Protein AF-A0A968TW68-F1 (afdb_monomer_lite)

Secondary structure (DSSP, 8-state):
--HHHHHHHHHHHHHHHTB--SSTT---B--S-HHHHHHHHHHHHHHS---GGG--------TT--STTT--

Radius of gyration: 14.53 Å; chains: 1; bounding box: 32×34×42 Å

Foldseek 3Di:
DPPVVVLLVLLVVQCVPQWDPPDVPDTDGDDPDVVSVVSNVVSCVPPVVDDPVPDDDDDDDDPPDDPVVPPD

Sequence (72 aa):
MPAEWKLFGIGIGLYMGEGSKKKPYRVALANTDPVVHRVFIHFLEQFCGVNRAQLSAELNIYAEQDVAATID

pLDDT: mean 90.44, std 10.97, range [44.53, 97.88]

Structure (mmCIF, N/CA/C/O backbone):
data_AF-A0A968TW68-F1
#
_entry.id   AF-A0A968TW68-F1
#
loop_
_atom_site.group_PDB
_atom_site.id
_atom_site.type_symbol
_atom_site.label_atom_id
_atom_site.label_alt_id
_atom_site.label_comp_id
_atom_site.label_asym_id
_atom_site.label_entity_id
_atom_site.label_seq_id
_atom_site.pdbx_PDB_ins_code
_atom_site.Cartn_x
_atom_site.Cartn_y
_atom_site.Cartn_z
_atom_site.occupancy
_atom_site.B_iso_or_equiv
_atom_site.auth_seq_id
_atom_site.auth_comp_id
_atom_site.auth_asym_id
_atom_site.auth_atom_id
_atom_site.pdbx_PDB_model_num
ATOM 1 N N . MET A 1 1 ? 1.077 -6.099 22.876 1.00 61.56 1 MET A N 1
ATOM 2 C CA . MET A 1 1 ? 0.355 -5.169 21.980 1.00 61.56 1 MET A CA 1
ATOM 3 C C . MET A 1 1 ? -0.844 -5.888 21.382 1.00 61.56 1 MET A C 1
ATOM 5 O O . MET A 1 1 ? -0.626 -6.969 20.831 1.00 61.56 1 MET A O 1
ATOM 9 N N . PRO A 1 2 ? -2.064 -5.335 21.502 1.00 83.50 2 PRO A N 1
ATOM 10 C CA . PRO A 1 2 ? -3.242 -5.870 20.821 1.00 83.50 2 PRO A CA 1
ATOM 11 C C . PRO A 1 2 ? -3.039 -5.917 19.297 1.00 83.50 2 PRO A C 1
ATOM 13 O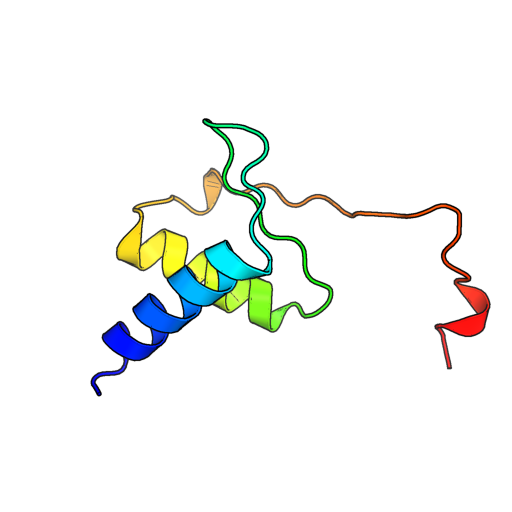 O . PRO A 1 2 ? -2.227 -5.166 18.750 1.00 83.50 2 PRO A O 1
ATOM 16 N N . ALA A 1 3 ? -3.731 -6.833 18.616 1.00 84.56 3 ALA A N 1
ATOM 17 C CA . ALA A 1 3 ? -3.530 -7.100 17.188 1.00 84.56 3 ALA A CA 1
ATOM 18 C C . ALA A 1 3 ? -3.802 -5.869 16.302 1.00 84.56 3 ALA A C 1
ATOM 20 O O . ALA A 1 3 ? -3.066 -5.624 15.348 1.00 84.56 3 ALA A O 1
ATOM 21 N N . GLU A 1 4 ? -4.785 -5.050 16.672 1.00 87.94 4 GLU A N 1
ATOM 22 C CA . GLU A 1 4 ? -5.126 -3.789 16.002 1.00 87.94 4 GLU A CA 1
ATOM 23 C C . GLU A 1 4 ? -3.955 -2.791 15.959 1.00 87.94 4 GLU A C 1
ATOM 25 O O . GLU A 1 4 ? -3.694 -2.192 14.920 1.00 87.94 4 GLU A O 1
ATOM 30 N N . TRP A 1 5 ? -3.168 -2.682 17.035 1.00 94.38 5 TRP A N 1
ATOM 31 C CA . TRP A 1 5 ? -2.013 -1.781 17.099 1.00 94.38 5 TRP A CA 1
ATOM 32 C C . TRP A 1 5 ? -0.868 -2.254 16.210 1.00 94.38 5 TRP A C 1
ATOM 34 O O . TRP A 1 5 ? -0.140 -1.432 15.656 1.00 94.38 5 TRP A O 1
ATOM 44 N N . LYS A 1 6 ? -0.729 -3.575 16.031 1.00 96.56 6 LYS A N 1
ATOM 45 C CA . LYS A 1 6 ? 0.225 -4.132 15.065 1.00 96.56 6 LYS A CA 1
ATOM 46 C C . LYS A 1 6 ? -0.174 -3.745 13.645 1.00 96.56 6 LYS A C 1
ATOM 48 O O . LYS A 1 6 ? 0.674 -3.267 12.902 1.00 96.56 6 LYS A O 1
ATOM 53 N N . LEU A 1 7 ? -1.450 -3.909 13.285 1.00 96.62 7 LEU A N 1
ATOM 54 C CA . LEU A 1 7 ? -1.950 -3.532 11.961 1.00 96.62 7 LEU A CA 1
ATOM 55 C C . LEU A 1 7 ? -1.812 -2.027 11.714 1.00 96.62 7 LEU A C 1
ATOM 57 O O . LEU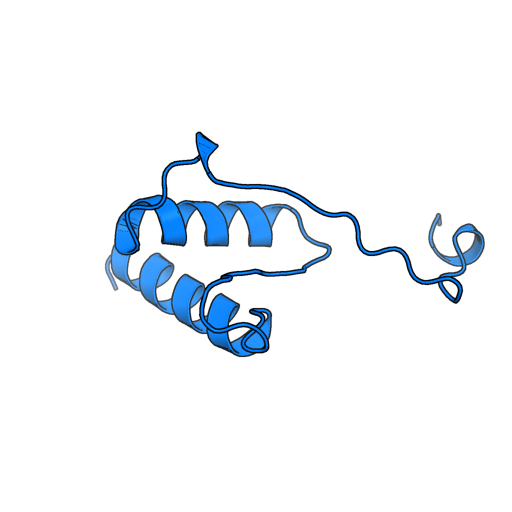 A 1 7 ? -1.330 -1.634 10.657 1.00 96.62 7 LEU A O 1
ATOM 61 N N . PHE A 1 8 ? -2.184 -1.197 12.691 1.00 97.50 8 PHE A N 1
ATOM 62 C CA . PHE A 1 8 ? -2.050 0.254 12.590 1.00 97.50 8 PHE A CA 1
ATOM 63 C C . PHE A 1 8 ? -0.588 0.668 12.387 1.00 97.50 8 PHE A C 1
ATOM 65 O O . PHE A 1 8 ? -0.272 1.380 11.436 1.00 97.50 8 PHE A O 1
ATOM 72 N N . GLY A 1 9 ? 0.323 0.160 13.225 1.00 97.69 9 GLY A N 1
ATOM 73 C CA . GLY A 1 9 ? 1.753 0.448 13.115 1.00 97.69 9 GLY A CA 1
ATOM 74 C C . GLY A 1 9 ? 2.356 -0.013 11.785 1.00 97.69 9 GLY A C 1
ATOM 75 O O . GLY A 1 9 ? 3.073 0.752 11.143 1.00 97.69 9 GLY A O 1
ATOM 76 N N . ILE A 1 10 ? 2.026 -1.230 11.336 1.00 97.19 10 ILE A N 1
ATOM 77 C CA . ILE A 1 10 ? 2.481 -1.756 10.041 1.00 97.19 10 ILE A CA 1
ATOM 78 C C . ILE A 1 10 ? 1.918 -0.920 8.891 1.00 97.19 10 ILE A C 1
ATOM 80 O O . ILE A 1 10 ? 2.666 -0.569 7.988 1.00 97.19 10 ILE A O 1
ATOM 84 N N . GLY A 1 11 ? 0.636 -0.554 8.919 1.00 97.44 11 GLY A N 1
ATOM 85 C CA . GLY A 1 11 ? 0.012 0.247 7.866 1.00 97.44 11 GLY A CA 1
ATOM 86 C C . GLY A 1 11 ? 0.639 1.633 7.712 1.00 97.44 11 GLY A C 1
ATOM 87 O O . GLY A 1 11 ? 0.951 2.047 6.594 1.00 97.44 11 GLY A O 1
ATOM 88 N N . ILE A 1 12 ? 0.919 2.313 8.831 1.00 97.38 12 ILE A N 1
ATOM 89 C CA . ILE A 1 12 ? 1.675 3.573 8.827 1.00 97.38 12 ILE A CA 1
ATOM 90 C C . ILE A 1 12 ? 3.089 3.353 8.282 1.00 97.38 12 ILE A C 1
ATOM 92 O O . ILE A 1 12 ? 3.523 4.104 7.409 1.00 97.38 12 ILE A O 1
ATOM 96 N N . GLY A 1 13 ? 3.787 2.308 8.736 1.00 97.56 13 GLY A N 1
ATOM 97 C CA . GLY A 1 13 ? 5.124 1.962 8.247 1.00 97.56 13 GLY A CA 1
ATOM 98 C C . GLY A 1 13 ? 5.158 1.710 6.737 1.00 97.56 13 GLY A C 1
ATOM 99 O O . GLY A 1 13 ? 6.006 2.265 6.041 1.00 97.56 13 GLY A O 1
ATOM 100 N N . LEU A 1 14 ? 4.190 0.956 6.214 1.00 97.50 14 LEU A N 1
ATOM 101 C CA . LEU A 1 14 ? 4.037 0.681 4.786 1.00 97.50 14 LEU A CA 1
ATOM 102 C C . LEU A 1 14 ? 3.767 1.958 3.986 1.00 97.50 14 LEU A C 1
ATOM 104 O O . LEU A 1 14 ? 4.412 2.182 2.966 1.00 97.50 14 LEU A O 1
ATOM 108 N N . TYR A 1 15 ? 2.882 2.841 4.455 1.00 96.62 15 TYR A N 1
ATOM 109 C CA . TYR A 1 15 ? 2.652 4.122 3.778 1.00 96.62 15 TYR A CA 1
ATOM 110 C C . TYR A 1 15 ? 3.882 5.045 3.829 1.00 96.62 15 TYR A C 1
ATOM 112 O O . TYR A 1 15 ? 4.167 5.790 2.887 1.00 96.62 15 TYR A O 1
ATOM 120 N N . MET A 1 16 ? 4.640 5.009 4.926 1.00 96.12 16 MET A N 1
ATOM 121 C CA . MET A 1 16 ? 5.861 5.794 5.059 1.00 96.12 16 MET A CA 1
ATOM 122 C C . MET A 1 16 ? 6.972 5.294 4.131 1.00 96.12 16 MET A C 1
ATOM 124 O O . MET A 1 16 ? 7.583 6.143 3.479 1.00 96.12 16 MET A O 1
ATOM 128 N N . GLY A 1 17 ? 7.194 3.977 4.065 1.00 95.81 17 GLY A N 1
ATOM 129 C CA . GLY A 1 17 ? 8.285 3.343 3.317 1.00 95.81 17 GLY A CA 1
ATOM 130 C C . GLY A 1 17 ? 7.991 3.099 1.835 1.00 95.81 17 GLY A C 1
ATOM 131 O O . GLY A 1 17 ? 8.776 3.509 0.990 1.00 95.81 17 GLY A O 1
ATOM 132 N N . GLU A 1 18 ? 6.845 2.495 1.520 1.00 95.38 18 GLU A N 1
ATOM 133 C CA . GLU A 1 18 ? 6.474 2.045 0.163 1.00 95.38 18 GLU A CA 1
ATOM 134 C C . GLU A 1 18 ? 5.340 2.888 -0.454 1.00 95.38 18 GLU A C 1
ATOM 136 O O . GLU A 1 18 ? 4.961 2.731 -1.619 1.00 95.38 18 GLU A O 1
ATOM 141 N N . GLY A 1 19 ? 4.749 3.786 0.339 1.00 93.69 19 GLY A N 1
ATOM 142 C CA . GLY A 1 19 ? 3.654 4.646 -0.086 1.00 93.69 19 GLY A CA 1
ATOM 143 C C . GLY A 1 19 ? 4.110 5.862 -0.897 1.00 93.69 19 GLY A C 1
ATOM 144 O O . GLY A 1 19 ? 5.096 6.537 -0.584 1.00 93.69 19 GLY A O 1
ATOM 145 N N . SER A 1 20 ? 3.331 6.212 -1.919 1.00 92.56 20 SER A N 1
ATOM 146 C CA . SER A 1 20 ? 3.537 7.421 -2.717 1.00 92.56 20 SER A CA 1
ATOM 147 C C . SER A 1 20 ? 2.949 8.656 -2.035 1.00 92.56 20 SER A C 1
ATOM 149 O O . SER A 1 20 ? 1.778 8.680 -1.668 1.00 92.56 20 SER A O 1
ATOM 151 N N . LYS A 1 21 ? 3.752 9.726 -1.973 1.00 89.12 21 LYS A N 1
ATOM 152 C CA . LYS A 1 21 ? 3.363 11.055 -1.461 1.00 89.12 21 LYS A CA 1
ATOM 153 C C . LYS A 1 21 ? 3.340 12.133 -2.556 1.00 89.12 21 LYS A C 1
ATOM 155 O O . LYS A 1 21 ? 3.198 13.316 -2.272 1.00 89.12 21 LYS A O 1
ATOM 160 N N . LYS A 1 22 ? 3.503 11.739 -3.829 1.00 89.75 22 LYS A N 1
ATOM 161 C CA . LYS A 1 22 ? 3.653 12.668 -4.970 1.00 89.75 22 LYS A CA 1
ATOM 162 C C . LYS A 1 22 ? 2.373 13.434 -5.321 1.00 89.75 22 LYS A C 1
ATOM 164 O O . LYS A 1 22 ? 2.440 14.466 -5.983 1.00 89.75 22 LYS A O 1
ATOM 169 N N . LYS A 1 23 ? 1.205 12.899 -4.963 1.00 90.56 23 LYS A N 1
ATOM 170 C CA . LYS A 1 23 ? -0.106 13.447 -5.327 1.00 90.56 23 LYS A CA 1
ATOM 171 C C . LYS A 1 23 ? -0.948 13.581 -4.052 1.00 90.56 23 LYS A C 1
ATOM 173 O O . LYS A 1 23 ? -1.189 12.565 -3.412 1.00 90.56 23 LYS A O 1
ATOM 178 N N . PRO A 1 24 ? -1.422 14.787 -3.692 1.00 87.75 24 PRO A N 1
ATOM 179 C CA . PRO A 1 24 ? -2.087 15.016 -2.404 1.00 87.75 24 PRO A CA 1
ATOM 180 C C . PRO A 1 24 ? -3.456 14.326 -2.278 1.00 87.75 24 PRO A C 1
ATOM 182 O O . PRO A 1 24 ? -3.935 14.119 -1.172 1.00 87.75 24 PRO A O 1
ATOM 185 N N . TYR A 1 25 ? -4.075 13.952 -3.399 1.00 90.00 25 TYR A N 1
ATOM 186 C CA . TYR A 1 25 ? -5.389 13.300 -3.472 1.00 90.00 25 TYR A CA 1
ATOM 187 C C . TYR A 1 25 ? -5.308 11.813 -3.854 1.00 90.00 25 TYR A C 1
ATOM 189 O O . TYR A 1 25 ? -6.319 11.214 -4.213 1.00 90.00 25 TYR A O 1
ATOM 197 N N . ARG A 1 26 ? -4.112 11.209 -3.841 1.00 91.56 26 ARG A N 1
ATOM 198 C CA . ARG A 1 26 ? -3.925 9.797 -4.196 1.00 91.56 26 ARG A CA 1
ATOM 199 C C . ARG A 1 26 ? -3.064 9.104 -3.151 1.00 91.56 26 ARG A C 1
ATOM 201 O O . ARG A 1 26 ? -1.894 9.436 -2.994 1.00 91.56 26 ARG A O 1
ATOM 208 N N . VAL A 1 27 ? -3.636 8.085 -2.522 1.00 94.94 27 VAL A N 1
ATOM 209 C CA . VAL A 1 27 ? -2.895 7.099 -1.733 1.00 94.94 27 VAL A CA 1
ATOM 210 C C . VAL A 1 27 ? -2.563 5.937 -2.659 1.00 94.94 27 VAL A C 1
ATOM 212 O O . VAL A 1 27 ? -3.443 5.399 -3.323 1.00 94.94 27 VAL A O 1
ATOM 215 N N . ALA A 1 28 ? -1.288 5.577 -2.748 1.00 95.38 28 ALA A N 1
ATOM 216 C CA . ALA A 1 28 ? -0.840 4.432 -3.530 1.00 95.38 28 ALA A CA 1
ATOM 217 C C . ALA A 1 28 ? 0.329 3.755 -2.822 1.00 95.38 28 ALA A C 1
ATOM 219 O O . ALA A 1 28 ? 1.135 4.437 -2.190 1.00 95.38 28 ALA A O 1
ATOM 220 N N . LEU A 1 29 ? 0.417 2.437 -2.963 1.00 96.56 29 LEU A N 1
ATOM 221 C CA . LEU A 1 29 ? 1.517 1.603 -2.496 1.00 96.56 29 LEU A CA 1
ATOM 222 C C . LEU A 1 29 ? 1.886 0.651 -3.634 1.00 96.56 29 LEU A C 1
ATOM 224 O O . LEU A 1 29 ? 0.999 0.074 -4.263 1.00 96.56 29 LEU A O 1
ATOM 228 N N . ALA A 1 30 ? 3.178 0.513 -3.911 1.00 95.44 30 ALA A N 1
ATOM 229 C CA . ALA A 1 30 ? 3.692 -0.419 -4.906 1.00 95.44 30 ALA A CA 1
ATOM 230 C C . ALA A 1 30 ? 4.602 -1.427 -4.208 1.00 95.44 30 ALA A C 1
ATOM 232 O O . ALA A 1 30 ? 5.464 -1.045 -3.427 1.00 95.44 30 ALA A O 1
ATOM 233 N N . ASN A 1 31 ? 4.389 -2.713 -4.465 1.00 95.88 31 ASN A N 1
ATOM 234 C CA . ASN A 1 31 ? 5.219 -3.779 -3.918 1.00 95.88 31 ASN A CA 1
ATOM 235 C C . ASN A 1 31 ? 5.086 -5.035 -4.790 1.00 95.88 31 ASN A C 1
ATOM 237 O O . ASN A 1 31 ? 4.072 -5.202 -5.470 1.00 95.88 31 ASN A O 1
ATOM 241 N N . THR A 1 32 ? 6.085 -5.911 -4.775 1.00 93.62 32 THR A N 1
ATOM 242 C CA . THR A 1 32 ? 6.049 -7.188 -5.502 1.00 93.62 32 THR A CA 1
ATOM 243 C C . THR A 1 32 ? 5.339 -8.292 -4.715 1.00 93.62 32 THR A C 1
ATOM 245 O O . THR A 1 32 ? 4.773 -9.195 -5.325 1.00 93.62 32 THR A O 1
ATOM 248 N N . ASP A 1 33 ? 5.300 -8.215 -3.380 1.00 95.44 33 ASP A N 1
ATOM 249 C CA . ASP A 1 33 ? 4.664 -9.227 -2.534 1.00 95.44 33 ASP A CA 1
ATOM 250 C C . ASP A 1 33 ? 3.145 -8.967 -2.377 1.00 95.44 33 ASP A C 1
ATOM 252 O O . ASP A 1 33 ? 2.729 -7.946 -1.811 1.00 95.44 33 ASP A O 1
ATOM 256 N N . PRO A 1 34 ? 2.266 -9.895 -2.810 1.00 95.25 34 PRO A N 1
ATOM 257 C CA . PRO A 1 34 ? 0.818 -9.757 -2.658 1.00 95.25 34 PRO A CA 1
ATOM 258 C C . PRO A 1 34 ? 0.335 -9.747 -1.195 1.00 95.25 34 PRO A C 1
ATOM 260 O O . PRO A 1 34 ? -0.763 -9.253 -0.925 1.00 95.25 34 PRO A O 1
ATOM 263 N N . VAL A 1 35 ? 1.106 -10.270 -0.234 1.00 97.12 35 VAL A N 1
ATOM 264 C CA . VAL A 1 35 ? 0.799 -10.176 1.205 1.00 97.12 35 VAL A CA 1
ATOM 265 C C . VAL A 1 35 ? 0.833 -8.720 1.660 1.00 97.12 35 VAL A C 1
ATOM 267 O O . VAL A 1 35 ? -0.081 -8.292 2.366 1.00 97.12 35 VAL A O 1
ATOM 270 N N . VAL A 1 36 ? 1.830 -7.948 1.218 1.00 97.62 36 VAL A N 1
ATOM 271 C CA . VAL A 1 36 ? 1.981 -6.529 1.576 1.00 97.62 36 VAL A CA 1
ATOM 272 C C . VAL A 1 36 ? 0.756 -5.737 1.127 1.00 97.62 36 VAL A C 1
ATOM 274 O O . VAL A 1 36 ? 0.171 -4.997 1.921 1.00 97.62 36 VAL A O 1
ATOM 277 N N . HIS A 1 37 ? 0.295 -5.974 -0.104 1.00 96.88 37 HIS A N 1
ATOM 278 C CA . HIS A 1 37 ? -0.939 -5.379 -0.624 1.00 96.88 37 HIS A CA 1
ATOM 279 C C . HIS A 1 37 ? -2.154 -5.730 0.233 1.00 96.88 37 HIS A C 1
ATOM 281 O O . HIS A 1 37 ? -2.916 -4.844 0.609 1.00 96.88 37 HIS A O 1
ATOM 287 N 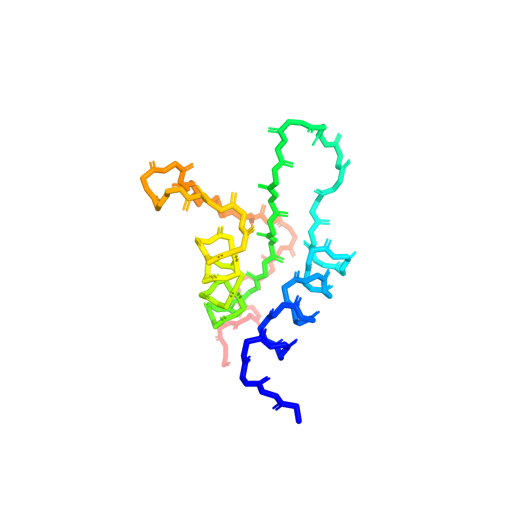N . ARG A 1 38 ? -2.331 -7.006 0.601 1.00 97.19 38 ARG A N 1
ATOM 288 C CA . ARG A 1 38 ? -3.462 -7.433 1.445 1.00 97.19 38 ARG A CA 1
ATOM 289 C C . ARG A 1 38 ? -3.448 -6.768 2.819 1.00 97.19 38 ARG A C 1
ATOM 291 O O . ARG A 1 38 ? -4.500 -6.332 3.282 1.00 97.19 38 ARG A O 1
ATOM 298 N N . VAL A 1 39 ? -2.280 -6.667 3.452 1.00 97.50 39 VAL A N 1
ATOM 299 C CA . VAL A 1 39 ? -2.123 -6.002 4.755 1.00 97.50 39 VAL A CA 1
ATOM 300 C C . VAL A 1 39 ? -2.438 -4.513 4.641 1.00 97.50 39 VAL A C 1
ATOM 302 O O . VAL A 1 39 ? -3.171 -3.980 5.474 1.00 97.50 39 VAL A O 1
ATOM 305 N N . PHE A 1 40 ? -1.943 -3.845 3.597 1.00 97.88 40 PHE A N 1
ATOM 306 C CA . PHE A 1 40 ? -2.197 -2.422 3.403 1.00 97.88 40 PHE A CA 1
ATOM 307 C C . PHE A 1 40 ? -3.668 -2.132 3.091 1.00 97.88 40 PHE A C 1
ATOM 309 O O . PHE A 1 40 ? -4.245 -1.213 3.664 1.00 97.88 40 PHE A O 1
ATOM 316 N N . ILE A 1 41 ? -4.314 -2.958 2.262 1.00 97.56 41 ILE A N 1
ATOM 317 C CA . ILE A 1 41 ? -5.756 -2.862 2.010 1.00 97.56 41 ILE A CA 1
ATOM 318 C C . ILE A 1 41 ? -6.542 -3.033 3.314 1.00 97.56 41 ILE A C 1
ATOM 320 O O . ILE A 1 41 ? -7.444 -2.245 3.584 1.00 97.56 41 ILE A O 1
ATOM 324 N N . HIS A 1 42 ? -6.172 -4.006 4.152 1.00 97.50 42 HIS A N 1
ATOM 325 C CA . HIS A 1 42 ? -6.833 -4.206 5.438 1.00 97.50 42 HIS A CA 1
ATOM 326 C C . HIS A 1 42 ? -6.663 -2.990 6.363 1.00 97.50 42 HIS A C 1
ATOM 328 O O . HIS A 1 42 ? -7.621 -2.559 6.996 1.00 97.50 42 HIS A O 1
ATOM 334 N N . PHE A 1 43 ? -5.479 -2.373 6.387 1.00 97.81 43 PHE A N 1
ATOM 335 C CA . PHE A 1 43 ? -5.260 -1.106 7.088 1.00 97.81 43 PHE A CA 1
ATOM 336 C C . PHE A 1 43 ? -6.176 0.018 6.564 1.00 97.81 43 PHE A C 1
ATOM 338 O O . PHE A 1 43 ? -6.811 0.704 7.367 1.00 97.81 43 PHE A O 1
ATOM 345 N N . LEU A 1 44 ? -6.295 0.177 5.241 1.00 97.50 44 LEU A N 1
ATOM 346 C CA . LEU A 1 44 ? -7.145 1.201 4.623 1.00 97.50 44 LEU A CA 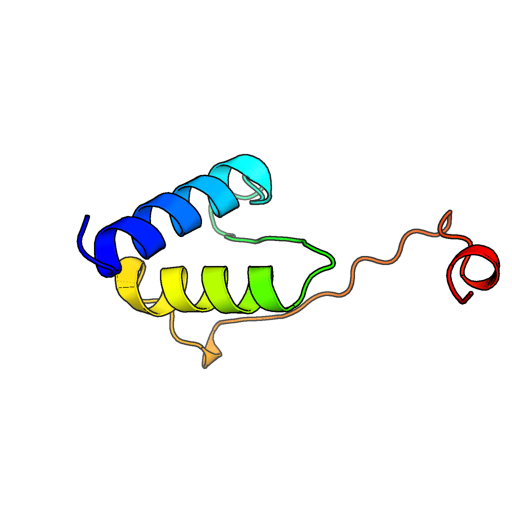1
ATOM 347 C C . LEU A 1 44 ? -8.636 0.999 4.941 1.00 97.50 44 LEU A C 1
ATOM 349 O O . LEU A 1 44 ? -9.333 1.966 5.250 1.00 97.50 44 LEU A O 1
ATOM 353 N N . GLU A 1 45 ? -9.119 -0.244 4.892 1.00 97.31 45 GLU A N 1
ATOM 354 C CA . GLU A 1 45 ? -10.507 -0.592 5.219 1.00 97.31 45 GLU A CA 1
ATOM 355 C C . GLU A 1 45 ? -10.810 -0.344 6.707 1.00 97.31 45 GLU A C 1
ATOM 357 O O . GLU A 1 45 ? -11.845 0.234 7.032 1.00 97.31 45 GLU A O 1
ATOM 362 N N . GLN A 1 46 ? -9.912 -0.750 7.615 1.00 97.19 46 GLN A N 1
ATOM 363 C CA . GLN A 1 46 ? -10.160 -0.691 9.063 1.00 97.19 46 GLN A CA 1
ATOM 364 C C . GLN A 1 46 ? -9.952 0.698 9.678 1.00 97.19 46 GLN A C 1
ATOM 366 O O . GLN A 1 46 ? -10.719 1.094 10.551 1.00 97.19 46 GLN A O 1
ATOM 371 N N . PHE A 1 47 ? -8.925 1.439 9.252 1.00 97.56 47 PHE A N 1
ATOM 372 C CA . PHE A 1 47 ? -8.533 2.695 9.907 1.00 97.56 47 PHE A CA 1
ATOM 373 C C . PHE A 1 47 ? -8.783 3.943 9.065 1.00 97.56 47 PHE A C 1
ATOM 375 O O . PHE A 1 47 ? -8.904 5.032 9.621 1.00 97.56 47 PHE A O 1
ATOM 382 N N . CYS A 1 48 ? -8.860 3.811 7.739 1.00 95.69 48 CYS A N 1
ATOM 383 C CA . CYS A 1 48 ? -9.046 4.951 6.838 1.00 95.69 48 CYS A CA 1
ATOM 384 C C . CYS A 1 48 ? -10.455 5.022 6.231 1.00 95.69 48 CYS A C 1
ATOM 386 O O . CYS A 1 48 ? -10.753 5.981 5.523 1.00 95.69 48 CYS A O 1
ATOM 388 N N . GLY A 1 49 ? -11.315 4.030 6.492 1.00 96.44 49 GLY A N 1
ATOM 389 C CA . GLY A 1 49 ? -12.691 3.994 5.991 1.00 96.44 49 GLY A CA 1
ATOM 390 C C . GLY A 1 49 ? -12.798 3.844 4.471 1.00 96.44 49 GLY A C 1
ATOM 391 O O . GLY A 1 49 ? -13.814 4.222 3.889 1.00 96.44 49 GLY A O 1
ATOM 392 N N . VAL A 1 50 ? -11.755 3.330 3.812 1.00 97.06 50 VAL A N 1
ATOM 393 C CA . VAL A 1 50 ? -11.743 3.148 2.356 1.00 97.06 50 VAL A CA 1
ATOM 394 C C . VAL A 1 50 ? -12.601 1.943 1.987 1.00 97.06 50 VAL A C 1
ATOM 396 O O . VAL A 1 50 ? -12.420 0.853 2.527 1.00 97.06 50 VAL A O 1
ATOM 399 N N . ASN A 1 51 ? -13.512 2.114 1.030 1.00 96.56 51 ASN A N 1
ATOM 400 C CA . ASN A 1 51 ? -14.289 1.006 0.490 1.00 96.56 51 ASN A CA 1
ATOM 401 C C . ASN A 1 51 ? -13.481 0.267 -0.589 1.00 96.56 51 ASN A C 1
ATOM 403 O O . ASN A 1 51 ? -12.914 0.891 -1.486 1.00 96.56 51 ASN A O 1
ATOM 407 N N . ARG A 1 52 ? -13.488 -1.071 -0.557 1.00 94.56 52 ARG A N 1
ATOM 408 C CA . ARG A 1 52 ? -12.819 -1.927 -1.550 1.00 94.56 52 ARG A CA 1
ATOM 409 C C . ARG A 1 52 ? -13.175 -1.595 -3.001 1.00 94.56 52 ARG A C 1
ATOM 411 O O . ARG A 1 52 ? -12.312 -1.694 -3.863 1.00 94.56 52 ARG A O 1
ATOM 418 N N . ALA A 1 53 ? -14.408 -1.168 -3.270 1.00 96.56 53 ALA A N 1
ATOM 419 C CA . ALA A 1 53 ? -14.860 -0.771 -4.604 1.00 96.56 53 ALA A CA 1
ATOM 420 C C . ALA A 1 53 ? -14.167 0.499 -5.141 1.00 96.56 53 ALA A C 1
ATOM 422 O O . ALA A 1 53 ? -14.238 0.773 -6.334 1.00 96.56 53 ALA A O 1
ATOM 423 N N . GLN A 1 54 ? -13.503 1.276 -4.277 1.00 95.19 54 GLN A N 1
ATOM 424 C CA . GLN A 1 54 ? -12.729 2.465 -4.651 1.00 95.19 54 GLN A CA 1
ATOM 425 C C . GLN A 1 54 ? -11.266 2.139 -4.984 1.00 95.19 54 GLN A C 1
ATOM 427 O O . GLN A 1 54 ? -10.528 3.025 -5.412 1.00 95.19 54 GLN A O 1
ATOM 432 N N . LEU A 1 55 ? -10.823 0.900 -4.749 1.00 96.12 55 LEU A N 1
ATOM 433 C CA . LEU A 1 55 ? -9.445 0.491 -4.990 1.00 96.12 55 LEU A CA 1
ATOM 434 C C . LEU A 1 55 ? -9.233 0.168 -6.469 1.00 96.12 55 LEU A C 1
ATOM 436 O O . LEU A 1 55 ? -10.017 -0.553 -7.084 1.00 96.12 55 LEU A O 1
ATOM 440 N N . SER A 1 56 ? -8.120 0.649 -7.014 1.00 95.50 56 SER A N 1
ATOM 441 C CA . SER A 1 56 ? -7.607 0.257 -8.323 1.00 95.50 56 SER A CA 1
ATOM 442 C C . SER A 1 56 ? -6.226 -0.380 -8.177 1.00 95.50 56 SER A C 1
ATOM 444 O O . SER A 1 56 ? -5.475 -0.069 -7.251 1.00 95.50 56 SER A O 1
ATOM 446 N N . ALA A 1 57 ? -5.898 -1.284 -9.097 1.00 93.94 57 ALA A N 1
ATOM 447 C CA . ALA A 1 57 ? -4.582 -1.898 -9.202 1.00 93.94 57 ALA A CA 1
ATOM 448 C C . ALA A 1 57 ? -3.927 -1.472 -10.518 1.00 93.94 57 ALA A C 1
ATOM 450 O O . ALA A 1 57 ? -4.587 -1.384 -11.552 1.00 93.94 57 ALA A O 1
ATOM 451 N N . GLU A 1 58 ? -2.624 -1.222 -10.467 1.00 92.75 58 GLU A N 1
ATOM 452 C CA . GLU A 1 58 ? -1.792 -0.878 -11.617 1.00 92.75 58 GLU A CA 1
ATOM 453 C C . GLU A 1 58 ? -0.573 -1.806 -11.608 1.00 92.75 58 GLU A C 1
ATOM 455 O O . GLU A 1 58 ? -0.044 -2.129 -10.542 1.00 92.75 58 GLU A O 1
ATOM 460 N N . LEU A 1 59 ? -0.137 -2.248 -12.789 1.00 91.06 59 LEU A N 1
ATOM 461 C CA . LEU A 1 59 ? 1.087 -3.027 -12.945 1.00 91.06 59 LEU A CA 1
ATOM 462 C C . LEU A 1 59 ? 2.212 -2.092 -13.390 1.00 91.06 59 LEU A C 1
ATOM 464 O O . LEU A 1 59 ? 2.148 -1.503 -14.468 1.00 91.06 59 LEU A O 1
ATOM 468 N N . ASN A 1 60 ? 3.249 -1.975 -12.563 1.00 89.38 60 ASN A N 1
ATOM 469 C CA . ASN A 1 60 ? 4.438 -1.201 -12.898 1.00 89.38 60 ASN A CA 1
ATOM 470 C C . ASN A 1 60 ? 5.408 -2.091 -13.682 1.00 89.38 60 ASN A C 1
ATOM 472 O O . ASN A 1 60 ? 6.034 -2.972 -13.100 1.00 89.38 60 ASN A O 1
ATOM 476 N N . ILE A 1 61 ? 5.521 -1.861 -14.993 1.00 86.31 61 ILE A N 1
ATOM 477 C CA . ILE A 1 61 ? 6.471 -2.556 -15.872 1.00 86.31 61 ILE A CA 1
ATOM 478 C C . ILE A 1 61 ? 7.577 -1.575 -16.256 1.00 86.31 61 ILE A C 1
ATOM 480 O O . ILE A 1 61 ? 7.293 -0.474 -16.730 1.00 86.31 61 ILE A O 1
ATOM 484 N N . TYR A 1 62 ? 8.831 -1.983 -16.080 1.00 84.56 62 TYR A N 1
ATOM 485 C CA . TYR A 1 62 ? 9.998 -1.206 -16.492 1.00 84.56 62 TYR A CA 1
ATOM 486 C C . TYR A 1 62 ? 10.660 -1.880 -17.691 1.00 84.56 62 TYR A C 1
ATOM 488 O O . TYR A 1 62 ? 10.858 -3.091 -17.683 1.00 84.56 62 TYR A O 1
ATOM 496 N N . ALA A 1 63 ? 11.016 -1.097 -18.712 1.00 81.19 63 ALA A N 1
ATOM 497 C CA . ALA A 1 63 ? 11.613 -1.609 -19.951 1.00 81.19 63 ALA A CA 1
ATOM 498 C C . ALA A 1 63 ? 12.964 -2.319 -19.737 1.00 81.19 63 ALA A C 1
ATOM 500 O O . ALA A 1 63 ? 13.382 -3.114 -20.568 1.00 81.19 63 ALA A O 1
ATOM 501 N N . GLU A 1 64 ? 13.630 -2.028 -18.620 1.00 81.56 64 GLU A N 1
ATOM 502 C CA . GLU A 1 64 ? 14.928 -2.589 -18.239 1.00 81.56 64 GLU A CA 1
ATOM 503 C C . GLU A 1 64 ? 14.809 -3.907 -17.456 1.00 81.56 64 GLU A C 1
ATOM 505 O O . GLU A 1 64 ? 15.823 -4.512 -17.117 1.00 81.56 64 GLU A O 1
ATOM 510 N N . GLN A 1 65 ? 13.593 -4.361 -17.133 1.00 74.50 65 GLN A N 1
ATOM 511 C CA . GLN A 1 65 ? 13.412 -5.645 -16.460 1.00 74.50 65 GLN A CA 1
ATOM 512 C C . GLN A 1 65 ? 13.665 -6.792 -17.443 1.00 74.50 65 GLN A C 1
ATOM 514 O O . GLN A 1 65 ? 12.870 -7.028 -18.354 1.00 74.50 65 GLN A O 1
ATOM 519 N N . ASP A 1 66 ? 14.757 -7.527 -17.231 1.00 74.88 66 ASP A N 1
ATOM 520 C CA . ASP A 1 66 ? 15.038 -8.763 -17.955 1.00 74.88 66 ASP A CA 1
ATOM 521 C C . ASP A 1 66 ? 14.140 -9.893 -17.433 1.00 74.88 66 ASP A C 1
ATOM 523 O O . ASP A 1 66 ? 14.381 -10.509 -16.390 1.00 74.88 66 ASP A O 1
ATOM 527 N N . VAL A 1 67 ? 13.062 -10.144 -18.176 1.00 70.31 67 VAL A N 1
ATOM 528 C CA . VAL A 1 67 ? 12.112 -11.220 -17.885 1.00 70.31 67 VAL A CA 1
ATOM 529 C C . VAL A 1 67 ? 12.791 -12.590 -17.972 1.00 70.31 67 VAL A C 1
ATOM 531 O O . VAL A 1 67 ? 12.476 -13.460 -17.166 1.00 70.31 67 VAL A O 1
ATOM 534 N N . ALA A 1 68 ? 13.735 -12.785 -18.900 1.00 71.31 68 ALA A N 1
ATOM 535 C CA . ALA A 1 68 ? 14.405 -14.070 -19.083 1.00 71.31 68 ALA A CA 1
ATOM 536 C C . ALA A 1 68 ? 15.327 -14.409 -17.903 1.00 71.31 68 ALA A C 1
ATOM 538 O O . ALA A 1 68 ? 15.399 -15.567 -17.517 1.00 71.31 68 ALA A O 1
ATOM 539 N N . ALA A 1 69 ? 15.960 -13.408 -17.287 1.00 63.34 69 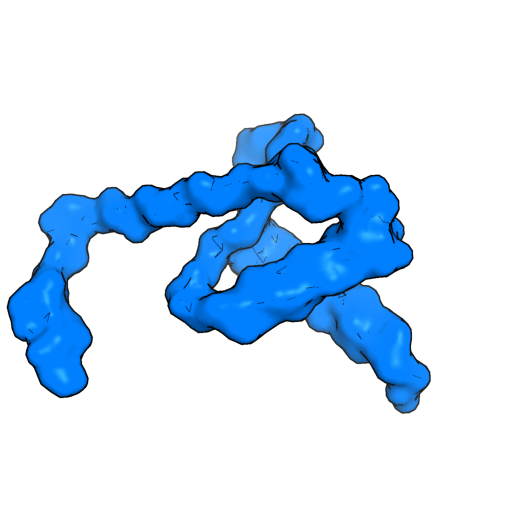ALA A N 1
ATOM 540 C CA . ALA A 1 69 ? 16.805 -13.593 -16.103 1.00 63.34 69 ALA A CA 1
ATOM 541 C C . ALA A 1 69 ? 16.028 -13.768 -14.780 1.00 63.34 69 ALA A C 1
ATOM 543 O O . ALA A 1 69 ? 16.635 -14.062 -13.754 1.00 63.34 69 ALA A O 1
ATOM 544 N N 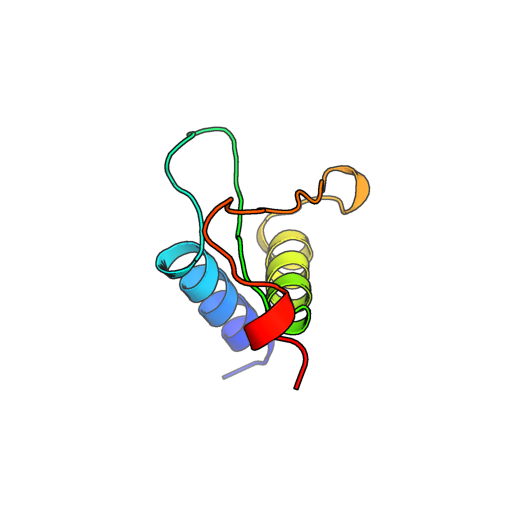. THR A 1 70 ? 14.710 -13.533 -14.772 1.00 61.94 70 THR A N 1
ATOM 545 C CA . THR A 1 70 ? 13.886 -13.527 -13.543 1.00 61.94 70 THR A CA 1
ATOM 546 C C . THR A 1 70 ? 13.027 -14.793 -13.390 1.00 61.94 70 THR A C 1
ATOM 548 O O . THR A 1 70 ? 12.509 -15.054 -12.306 1.00 61.94 70 THR A O 1
ATOM 551 N N . ILE A 1 71 ? 12.856 -15.580 -14.457 1.00 60.78 71 ILE A N 1
ATOM 552 C CA . ILE A 1 71 ? 12.100 -16.841 -14.451 1.00 60.78 71 ILE A CA 1
ATOM 553 C C . ILE A 1 71 ? 13.101 -18.005 -14.352 1.00 60.78 71 ILE A C 1
ATOM 555 O O . ILE A 1 71 ? 13.315 -18.710 -15.331 1.00 60.78 71 ILE A O 1
ATOM 559 N N . ASP A 1 72 ? 13.712 -18.172 -13.177 1.00 44.53 72 ASP A N 1
ATOM 560 C CA . ASP A 1 72 ? 14.488 -19.357 -12.766 1.00 44.53 72 ASP A CA 1
ATOM 561 C C . ASP A 1 72 ? 14.033 -19.818 -11.370 1.00 44.53 72 ASP A C 1
ATOM 563 O O . ASP A 1 72 ? 13.917 -18.958 -10.462 1.00 44.53 72 ASP A O 1
#